Protein AF-A0A8T5LZS5-F1 (afdb_monomer_lite)

Foldseek 3Di:
DPPPVLVVLLVLLVVLLVLLVVLQVLLVVLLVVLVVCCVVVNNVVSVVSNVSSVVSNVSSVVSNVVSVVSVVVSVVD

Structure (mmCIF, N/CA/C/O backbone):
data_AF-A0A8T5LZS5-F1
#
_entry.id   AF-A0A8T5LZS5-F1
#
loop_
_atom_site.group_PDB
_atom_site.id
_atom_site.type_symbol
_atom_site.label_atom_id
_atom_site.label_alt_id
_atom_site.label_comp_id
_atom_site.label_asym_id
_atom_site.label_entity_id
_atom_site.label_seq_id
_atom_site.pdbx_PDB_ins_code
_atom_site.Cartn_x
_atom_site.Cartn_y
_atom_site.Cartn_z
_atom_site.occupancy
_atom_site.B_iso_or_equiv
_atom_site.auth_seq_id
_atom_site.auth_comp_id
_atom_site.auth_asym_id
_atom_site.auth_atom_id
_atom_site.pdbx_PDB_model_num
ATOM 1 N N . MET 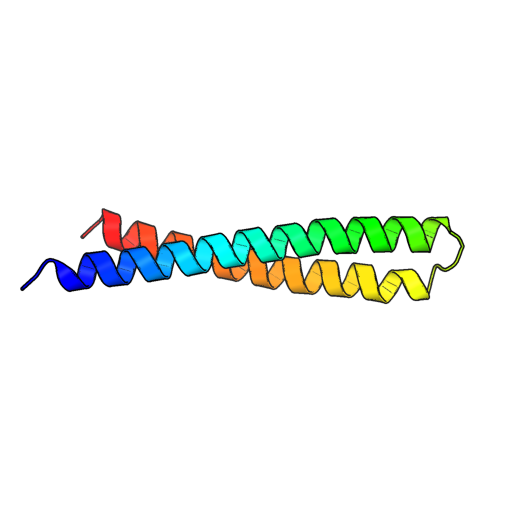A 1 1 ? -14.529 -6.722 34.590 1.00 51.47 1 MET A N 1
ATOM 2 C CA . MET A 1 1 ? -13.401 -6.559 33.636 1.00 51.47 1 MET A CA 1
ATOM 3 C C . MET A 1 1 ? -13.871 -6.261 32.189 1.00 51.47 1 MET A C 1
ATOM 5 O O . MET A 1 1 ? -13.325 -6.812 31.245 1.00 51.47 1 MET A O 1
ATOM 9 N N . LYS A 1 2 ? -14.857 -5.366 31.965 1.00 53.91 2 LYS A N 1
ATOM 10 C CA . LYS A 1 2 ? -15.453 -5.100 30.626 1.00 53.91 2 LYS A CA 1
ATOM 11 C C . LYS A 1 2 ? -14.625 -4.173 29.701 1.00 53.91 2 LYS A C 1
ATOM 13 O O . LYS A 1 2 ? -14.934 -4.084 28.519 1.00 53.91 2 LYS A O 1
ATOM 18 N N . GLY A 1 3 ? -13.570 -3.515 30.197 1.00 60.69 3 GLY A N 1
ATOM 19 C CA . GLY A 1 3 ? -12.750 -2.571 29.412 1.00 60.69 3 GLY A CA 1
ATOM 20 C C . GLY A 1 3 ? -11.729 -3.213 28.458 1.00 60.69 3 GLY A C 1
ATOM 21 O O . GLY A 1 3 ? -11.463 -2.675 27.385 1.00 60.69 3 GLY A O 1
ATOM 22 N N . ASN A 1 4 ? -11.209 -4.401 28.792 1.00 74.62 4 ASN A N 1
ATOM 23 C CA . ASN A 1 4 ? -10.075 -5.007 28.075 1.00 74.62 4 ASN A CA 1
ATOM 24 C C . ASN A 1 4 ? -10.425 -5.430 26.634 1.00 74.62 4 ASN A C 1
ATOM 26 O O . ASN A 1 4 ? -9.575 -5.386 25.746 1.00 74.62 4 ASN A O 1
ATOM 30 N N . GLY A 1 5 ? -11.686 -5.801 26.380 1.00 78.00 5 GLY A N 1
ATOM 31 C CA . GLY A 1 5 ? -12.143 -6.240 25.056 1.00 78.00 5 GLY A CA 1
ATOM 32 C C . GLY A 1 5 ? -12.208 -5.113 24.020 1.00 78.00 5 GLY A C 1
ATOM 33 O O . GLY A 1 5 ? -11.825 -5.323 22.868 1.00 78.00 5 GLY A O 1
ATOM 34 N N . LYS A 1 6 ? -12.632 -3.906 24.431 1.00 78.19 6 LYS A N 1
ATOM 35 C CA . LYS A 1 6 ? -12.687 -2.725 23.549 1.00 78.19 6 LYS A CA 1
ATOM 36 C C . LYS A 1 6 ? -11.278 -2.249 23.182 1.00 78.19 6 LYS A C 1
ATOM 38 O O . LYS A 1 6 ? -11.011 -1.988 22.012 1.00 78.19 6 LYS A O 1
ATOM 43 N N . PHE A 1 7 ? -10.360 -2.241 24.151 1.00 84.69 7 PHE A N 1
ATOM 44 C CA . PHE A 1 7 ? -8.955 -1.894 23.920 1.00 84.69 7 PHE A CA 1
ATOM 45 C C . PHE A 1 7 ? -8.274 -2.861 22.939 1.00 84.69 7 PHE A C 1
ATOM 47 O O . PHE A 1 7 ? -7.707 -2.429 21.937 1.00 84.69 7 PHE A O 1
ATOM 54 N N . ALA A 1 8 ? -8.412 -4.175 23.149 1.00 86.06 8 ALA A N 1
ATOM 55 C CA . ALA A 1 8 ? -7.844 -5.175 22.242 1.00 86.06 8 ALA A CA 1
ATOM 56 C C . ALA A 1 8 ? -8.405 -5.076 20.807 1.00 86.06 8 ALA A C 1
ATOM 58 O O . ALA A 1 8 ? -7.686 -5.310 19.834 1.00 86.06 8 ALA A O 1
ATOM 59 N N . ALA A 1 9 ? -9.685 -4.724 20.651 1.00 85.75 9 ALA A N 1
ATOM 60 C CA . ALA A 1 9 ? -10.286 -4.507 19.337 1.00 85.75 9 ALA A CA 1
ATOM 61 C C . ALA A 1 9 ? -9.722 -3.260 18.637 1.00 85.75 9 ALA A C 1
ATOM 63 O O . ALA A 1 9 ? -9.466 -3.306 17.432 1.00 85.75 9 ALA A O 1
ATOM 64 N N . LEU A 1 10 ? -9.483 -2.186 19.393 1.00 87.62 10 LEU A N 1
ATOM 65 C CA . LEU A 1 10 ? -8.939 -0.931 18.880 1.00 87.62 10 LEU A CA 1
ATOM 66 C C . LEU A 1 10 ? -7.490 -1.094 18.403 1.00 87.62 10 LEU A C 1
ATOM 68 O O . LEU A 1 10 ? -7.156 -0.654 17.305 1.00 87.62 10 LEU A O 1
ATOM 72 N N . VAL A 1 11 ? -6.667 -1.827 19.160 1.00 91.50 11 VAL A N 1
ATOM 73 C CA . VAL A 1 11 ? -5.286 -2.164 18.770 1.00 91.50 11 VAL A CA 1
ATOM 74 C C . VAL A 1 11 ? -5.250 -2.940 17.450 1.00 91.50 11 VAL A C 1
ATOM 76 O O . VAL A 1 11 ? -4.496 -2.582 16.546 1.00 91.50 11 VAL A O 1
ATOM 79 N N . ARG A 1 12 ? -6.103 -3.962 17.286 1.00 87.62 12 ARG A N 1
ATOM 80 C CA . ARG A 1 12 ? -6.183 -4.722 16.024 1.00 87.62 12 ARG A CA 1
ATOM 81 C C . ARG A 1 12 ? -6.613 -3.847 14.850 1.00 87.62 12 ARG A C 1
ATOM 83 O O . ARG A 1 12 ? -6.049 -3.959 13.768 1.00 87.62 12 ARG A O 1
ATOM 90 N N . ALA A 1 13 ? -7.602 -2.977 15.053 1.00 89.50 13 ALA A N 1
ATOM 91 C CA . ALA A 1 13 ? -8.072 -2.081 14.004 1.00 89.50 13 ALA A CA 1
ATOM 92 C C . ALA A 1 13 ? -6.974 -1.103 13.554 1.00 89.50 13 ALA A C 1
ATOM 94 O O . ALA A 1 13 ? -6.793 -0.905 12.354 1.00 89.50 13 ALA A O 1
ATOM 95 N N . TYR A 1 14 ? -6.204 -0.558 14.501 1.00 91.56 14 TYR A N 1
ATOM 96 C CA . TYR A 1 14 ? -5.053 0.291 14.200 1.00 91.56 14 TYR A CA 1
ATOM 97 C C . TYR A 1 14 ? -3.966 -0.469 13.431 1.00 91.56 1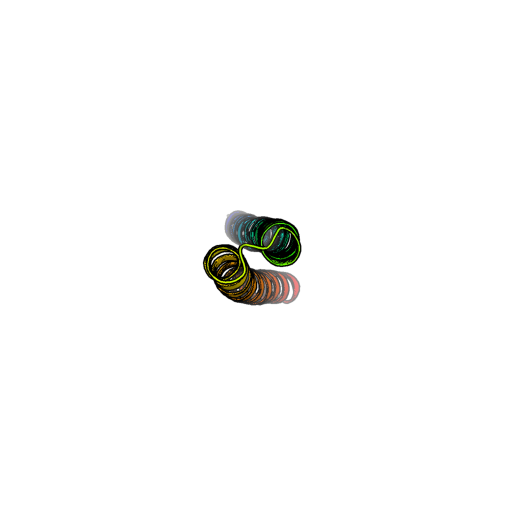4 TYR A C 1
ATOM 99 O O . TYR A 1 14 ? -3.509 0.021 12.405 1.00 91.56 14 TYR A O 1
ATOM 107 N N . PHE A 1 15 ? -3.627 -1.692 13.852 1.00 93.12 15 PHE A N 1
ATOM 108 C CA . PHE A 1 15 ? -2.660 -2.546 13.151 1.00 93.12 15 PHE A CA 1
ATOM 109 C C . PHE A 1 15 ? -3.044 -2.802 11.683 1.00 93.12 15 PHE A C 1
ATOM 111 O O . PHE A 1 15 ? -2.196 -2.736 10.793 1.00 93.12 15 PHE A O 1
ATOM 118 N N . PHE A 1 16 ? -4.327 -3.052 11.399 1.00 91.88 16 PHE A N 1
ATOM 119 C CA . PHE A 1 16 ? -4.795 -3.215 10.020 1.00 91.88 16 PHE A CA 1
ATOM 120 C C . PHE A 1 16 ? -4.676 -1.926 9.204 1.00 91.88 16 PHE A C 1
ATOM 122 O O . PHE A 1 16 ? -4.283 -1.976 8.042 1.00 91.88 16 PHE A O 1
ATOM 129 N N . LEU A 1 17 ? -4.983 -0.775 9.806 1.00 93.50 17 LEU A N 1
ATOM 130 C CA . LEU A 1 17 ? -4.882 0.521 9.134 1.00 93.50 17 LEU A CA 1
ATOM 131 C C . LEU A 1 17 ? -3.435 0.920 8.843 1.00 93.50 17 LEU A C 1
ATOM 133 O O . LEU A 1 17 ? -3.151 1.398 7.747 1.00 93.50 17 LEU A O 1
ATOM 137 N N . THR A 1 18 ? -2.516 0.710 9.785 1.00 94.12 18 THR A N 1
ATOM 138 C CA . THR A 1 18 ? -1.094 1.005 9.566 1.00 94.12 18 THR A CA 1
ATOM 139 C C . THR A 1 18 ? -0.488 0.070 8.526 1.00 94.12 18 THR A C 1
ATOM 141 O O . THR A 1 18 ? 0.230 0.533 7.642 1.00 94.12 18 THR A O 1
ATOM 144 N N . THR A 1 19 ? -0.846 -1.217 8.556 1.00 94.88 19 THR A N 1
ATOM 145 C CA . THR A 1 19 ? -0.435 -2.182 7.524 1.00 94.88 19 THR A CA 1
ATOM 146 C C . THR A 1 19 ? -0.976 -1.785 6.149 1.00 94.88 19 THR A C 1
ATOM 148 O O . THR A 1 19 ? -0.240 -1.802 5.167 1.00 94.88 19 THR A O 1
ATOM 151 N N . ALA A 1 20 ? -2.240 -1.363 6.069 1.00 94.69 20 ALA A N 1
ATOM 152 C CA . ALA A 1 20 ? -2.829 -0.870 4.830 1.00 94.69 20 ALA A CA 1
ATOM 153 C C . ALA A 1 20 ? -2.088 0.354 4.273 1.00 94.69 20 ALA A C 1
ATOM 155 O O . ALA A 1 20 ? -1.764 0.388 3.088 1.00 94.69 20 ALA A O 1
ATOM 156 N N . ALA A 1 21 ? -1.781 1.335 5.126 1.00 94.00 21 ALA A N 1
ATOM 157 C CA . ALA A 1 21 ? -1.027 2.524 4.736 1.00 94.00 21 ALA A CA 1
ATOM 158 C C . ALA A 1 21 ? 0.383 2.170 4.234 1.00 94.00 21 ALA A C 1
ATOM 160 O O . ALA A 1 21 ? 0.828 2.703 3.219 1.00 94.00 21 ALA A O 1
ATOM 161 N N . PHE A 1 22 ? 1.060 1.233 4.902 1.00 96.50 22 PHE A N 1
ATOM 162 C CA . PHE A 1 22 ? 2.370 0.742 4.479 1.00 96.50 22 PHE A CA 1
ATOM 163 C C . PHE A 1 22 ? 2.319 0.061 3.104 1.00 96.50 22 PHE A C 1
ATOM 165 O O . PHE A 1 22 ? 3.156 0.337 2.248 1.00 96.50 22 PHE A O 1
ATOM 172 N N . LEU A 1 23 ? 1.307 -0.772 2.849 1.00 96.62 23 LEU A N 1
ATOM 173 C CA . LEU A 1 23 ? 1.129 -1.413 1.544 1.00 96.62 23 LEU A CA 1
ATOM 174 C C . LEU A 1 23 ? 0.846 -0.401 0.429 1.00 96.62 23 LEU A C 1
ATOM 176 O O . LEU A 1 23 ? 1.412 -0.530 -0.651 1.00 96.62 23 LEU A O 1
ATOM 180 N N . ILE A 1 24 ? 0.051 0.638 0.701 1.00 93.38 24 ILE A N 1
ATOM 181 C CA . ILE A 1 24 ? -0.175 1.739 -0.249 1.00 93.38 24 ILE A CA 1
ATOM 182 C C . ILE A 1 24 ? 1.136 2.488 -0.533 1.00 93.38 24 ILE A C 1
ATOM 184 O O . ILE A 1 24 ? 1.407 2.847 -1.678 1.00 93.38 24 ILE A O 1
ATOM 188 N N . ALA A 1 25 ? 1.989 2.690 0.473 1.00 95.38 25 ALA A N 1
ATOM 189 C CA . ALA A 1 25 ? 3.305 3.288 0.258 1.00 95.38 25 ALA A CA 1
ATOM 190 C C . ALA A 1 25 ? 4.196 2.406 -0.637 1.00 95.38 25 ALA A C 1
ATOM 192 O O . ALA A 1 25 ? 4.835 2.923 -1.556 1.00 95.38 25 ALA A O 1
ATOM 193 N N . ILE A 1 26 ? 4.188 1.081 -0.434 1.00 96.38 26 ILE A N 1
ATOM 194 C CA . ILE A 1 26 ? 4.885 0.132 -1.318 1.00 96.38 26 ILE A CA 1
ATOM 195 C C . ILE A 1 26 ? 4.316 0.190 -2.737 1.00 96.38 26 ILE A C 1
ATOM 197 O O . ILE A 1 26 ? 5.094 0.160 -3.690 1.00 96.38 26 ILE A O 1
ATOM 201 N N . THR A 1 27 ? 2.997 0.316 -2.902 1.00 97.31 27 THR A N 1
ATOM 202 C CA . THR A 1 27 ? 2.381 0.527 -4.217 1.00 97.31 27 THR A CA 1
ATOM 203 C C . THR A 1 27 ? 2.977 1.746 -4.902 1.00 97.31 27 THR A C 1
ATOM 205 O O . THR A 1 27 ? 3.474 1.628 -6.020 1.00 97.31 27 THR A O 1
ATOM 208 N N . CYS A 1 28 ? 2.973 2.902 -4.234 1.00 97.19 28 CYS A N 1
ATOM 209 C CA . CYS A 1 28 ? 3.514 4.138 -4.794 1.00 97.19 28 CYS A CA 1
ATOM 210 C C . CYS A 1 28 ? 4.988 3.978 -5.182 1.00 97.19 28 CYS A C 1
ATOM 212 O O . CYS A 1 28 ? 5.372 4.332 -6.295 1.00 97.19 28 CYS A O 1
ATOM 214 N N . PHE A 1 29 ? 5.800 3.389 -4.300 1.00 97.25 29 PHE A N 1
ATOM 215 C CA . PHE A 1 29 ? 7.209 3.122 -4.579 1.00 97.25 29 PHE A CA 1
ATOM 216 C C . PHE A 1 29 ? 7.392 2.201 -5.794 1.00 97.25 29 PHE A C 1
ATOM 218 O O . PHE A 1 29 ? 8.190 2.501 -6.680 1.00 97.25 29 PHE A O 1
ATOM 225 N N . SER A 1 30 ? 6.620 1.116 -5.869 1.00 96.62 30 SER A N 1
ATOM 226 C CA . SER A 1 30 ? 6.696 0.143 -6.962 1.00 96.62 30 SER A CA 1
ATOM 227 C C . SER A 1 30 ? 6.283 0.769 -8.294 1.00 96.62 30 SER A C 1
ATOM 229 O O . SER A 1 30 ? 6.955 0.564 -9.296 1.00 96.62 30 SER A O 1
ATOM 231 N N . LEU A 1 31 ? 5.236 1.599 -8.320 1.00 96.19 31 LEU A N 1
ATOM 232 C CA . LEU A 1 31 ? 4.825 2.301 -9.539 1.00 96.19 31 LEU A CA 1
ATOM 233 C C . LEU A 1 31 ? 5.890 3.295 -10.015 1.00 96.19 31 LEU A C 1
ATOM 235 O O . LEU A 1 31 ? 6.171 3.347 -11.210 1.00 96.19 31 LEU A O 1
ATOM 239 N N . VAL A 1 32 ? 6.516 4.041 -9.098 1.00 97.38 32 VAL A N 1
ATOM 240 C CA . VAL A 1 32 ? 7.618 4.955 -9.438 1.00 97.38 32 VAL A CA 1
ATOM 241 C C . VAL A 1 32 ? 8.807 4.182 -10.007 1.00 97.38 32 VAL A C 1
ATOM 243 O O . VAL A 1 32 ? 9.315 4.555 -11.061 1.00 97.38 32 VAL A O 1
ATOM 246 N N . GLN A 1 33 ? 9.213 3.079 -9.372 1.00 96.56 33 GLN A N 1
ATOM 247 C CA . GLN A 1 33 ? 10.275 2.210 -9.893 1.00 96.56 33 GLN A CA 1
ATOM 248 C C . GLN A 1 33 ? 9.928 1.655 -11.279 1.00 96.56 33 GLN A C 1
ATOM 250 O O . GLN A 1 33 ? 10.739 1.746 -12.197 1.00 96.56 33 GLN A O 1
ATOM 255 N N . GLY A 1 34 ? 8.700 1.167 -11.467 1.00 96.62 34 GLY A N 1
ATOM 256 C CA . GLY A 1 34 ? 8.226 0.691 -12.765 1.00 96.62 34 GLY A CA 1
ATOM 257 C C . GLY A 1 34 ? 8.305 1.768 -13.842 1.00 96.62 34 GLY A C 1
ATOM 258 O O . GLY A 1 34 ? 8.793 1.498 -14.933 1.00 96.62 34 GLY A O 1
ATOM 259 N N . LEU A 1 35 ? 7.907 3.007 -13.534 1.00 96.50 35 LEU A N 1
ATOM 260 C CA . LEU A 1 35 ? 8.028 4.136 -14.462 1.00 96.50 35 LEU A CA 1
ATOM 261 C C . LEU A 1 35 ? 9.488 4.452 -14.809 1.00 96.50 35 LEU A C 1
ATOM 263 O O . LEU A 1 35 ? 9.791 4.641 -15.985 1.00 96.50 35 LEU A O 1
ATOM 267 N N . LEU A 1 36 ? 10.392 4.472 -13.825 1.00 96.50 36 LEU A N 1
ATOM 268 C CA . LEU A 1 36 ? 11.819 4.710 -14.070 1.00 96.50 36 LEU A CA 1
ATOM 269 C C . LEU A 1 36 ? 12.418 3.651 -15.005 1.00 96.50 36 LEU A C 1
ATOM 271 O O . LEU A 1 36 ? 13.122 3.996 -15.951 1.00 96.50 36 LEU A O 1
ATOM 275 N N . VAL A 1 37 ? 12.101 2.375 -14.777 1.00 96.31 37 VAL A N 1
ATOM 276 C CA . VAL A 1 37 ? 12.594 1.256 -15.596 1.00 96.31 37 VAL A CA 1
ATOM 277 C C . VAL A 1 37 ? 11.985 1.283 -17.001 1.00 96.31 37 VAL A C 1
ATOM 279 O O . VAL A 1 37 ? 12.694 1.095 -17.990 1.00 96.31 37 VAL A O 1
ATOM 282 N N . HIS A 1 38 ? 10.692 1.596 -17.108 1.00 96.12 38 HIS A N 1
ATOM 283 C CA . HIS A 1 38 ? 9.991 1.715 -18.385 1.00 96.12 38 HIS A CA 1
ATOM 284 C C . HIS A 1 38 ? 10.611 2.813 -19.255 1.00 96.12 38 HIS A C 1
ATOM 286 O O . HIS A 1 38 ? 10.998 2.552 -20.395 1.00 96.12 38 HIS A O 1
ATOM 292 N N . PHE A 1 39 ? 10.752 4.028 -18.717 1.00 95.25 39 PHE A N 1
ATOM 293 C CA . PHE A 1 39 ? 11.350 5.149 -19.450 1.00 95.25 39 PHE A CA 1
ATOM 294 C C . PHE A 1 39 ? 12.868 5.008 -19.634 1.00 95.25 39 PHE A C 1
ATOM 296 O O . PHE A 1 39 ? 13.428 5.640 -20.525 1.00 95.25 39 PHE A O 1
ATOM 303 N N . GLY A 1 40 ? 13.526 4.143 -18.856 1.00 93.12 40 GLY A N 1
ATOM 304 C CA . GLY A 1 40 ? 14.920 3.738 -19.052 1.00 93.12 40 GLY A CA 1
ATOM 305 C C . GLY A 1 40 ? 15.153 2.781 -20.230 1.00 93.12 40 GLY A C 1
ATOM 306 O O . GLY A 1 40 ? 16.294 2.398 -20.471 1.00 93.12 40 GLY A O 1
ATOM 307 N N . GLY A 1 41 ? 14.102 2.389 -20.962 1.00 90.50 41 GLY A N 1
ATOM 308 C CA . GLY A 1 41 ? 14.192 1.524 -22.146 1.00 90.50 41 GLY A CA 1
ATOM 309 C C . GLY A 1 41 ? 14.021 0.026 -21.866 1.00 90.50 41 GLY A C 1
ATOM 310 O O . GLY A 1 41 ? 14.057 -0.772 -22.800 1.00 90.50 41 GLY A O 1
ATOM 311 N N . ALA A 1 42 ? 13.779 -0.365 -20.611 1.00 90.38 42 ALA A N 1
ATOM 312 C CA . ALA A 1 42 ? 13.619 -1.755 -20.181 1.00 90.38 42 ALA A CA 1
ATOM 313 C C . ALA A 1 42 ? 12.137 -2.097 -19.923 1.00 90.38 42 ALA A C 1
ATOM 315 O O . ALA A 1 42 ? 11.715 -2.428 -18.815 1.00 90.38 42 ALA A O 1
ATOM 316 N N . MET A 1 43 ? 11.310 -1.986 -20.966 1.00 85.69 43 MET A N 1
ATOM 317 C CA . MET A 1 43 ? 9.844 -2.055 -20.856 1.00 85.69 43 MET A CA 1
ATOM 318 C C . MET A 1 43 ? 9.325 -3.382 -20.269 1.00 85.69 43 MET A C 1
ATOM 320 O O . MET A 1 43 ? 8.379 -3.378 -19.482 1.00 85.69 43 MET A O 1
ATOM 324 N N . THR A 1 44 ? 9.950 -4.515 -20.604 1.00 89.44 44 THR A N 1
ATOM 325 C CA . THR A 1 44 ? 9.601 -5.838 -20.052 1.00 89.44 44 THR A CA 1
ATOM 326 C C . THR A 1 44 ? 9.960 -5.984 -18.577 1.00 89.44 44 THR A C 1
ATOM 328 O O . THR A 1 44 ? 9.223 -6.631 -17.837 1.00 89.44 44 THR A O 1
ATOM 331 N N . ASP A 1 45 ? 11.029 -5.333 -18.120 1.00 90.69 45 ASP A N 1
ATOM 332 C CA . ASP A 1 45 ? 11.484 -5.419 -16.728 1.00 90.69 45 ASP A CA 1
ATOM 333 C C . ASP A 1 45 ? 10.628 -4.536 -15.805 1.00 90.69 45 ASP A C 1
ATOM 335 O O . ASP A 1 45 ? 10.428 -4.848 -14.629 1.00 90.69 45 ASP A O 1
ATOM 339 N N . ALA A 1 46 ? 10.023 -3.477 -16.357 1.00 93.31 46 ALA A N 1
ATOM 340 C CA . ALA A 1 46 ? 9.068 -2.619 -15.657 1.00 93.31 46 ALA A CA 1
ATOM 341 C C . ALA A 1 46 ? 7.794 -3.364 -15.207 1.00 93.31 46 ALA A C 1
ATOM 343 O O . ALA A 1 46 ? 7.157 -2.970 -14.225 1.00 93.31 46 ALA A O 1
ATOM 344 N N . PHE A 1 47 ? 7.426 -4.457 -15.890 1.00 94.25 47 PHE A N 1
ATOM 345 C CA . PHE A 1 47 ? 6.217 -5.235 -15.597 1.00 94.25 47 PHE A CA 1
ATOM 346 C C . PHE A 1 47 ? 6.165 -5.725 -14.147 1.00 94.25 47 PHE A C 1
ATOM 348 O O . PHE A 1 47 ? 5.123 -5.614 -13.500 1.00 94.25 47 PHE A O 1
ATOM 355 N N . ILE A 1 48 ? 7.286 -6.227 -13.620 1.00 95.19 48 ILE A N 1
ATOM 356 C CA . ILE A 1 48 ? 7.355 -6.790 -12.263 1.00 95.19 48 ILE A CA 1
ATOM 357 C C . ILE A 1 48 ? 6.981 -5.726 -11.226 1.00 95.19 48 ILE A C 1
ATOM 359 O O . ILE A 1 48 ? 6.222 -5.997 -10.295 1.00 95.19 48 ILE A O 1
ATOM 363 N N . PHE A 1 49 ? 7.457 -4.498 -11.419 1.00 96.12 49 PHE A N 1
ATOM 364 C CA . PHE A 1 49 ? 7.173 -3.378 -10.531 1.00 96.12 49 PHE A CA 1
ATOM 365 C C . PHE A 1 49 ? 5.706 -2.943 -10.595 1.00 96.12 49 PHE A C 1
ATOM 367 O O . PHE A 1 49 ? 5.091 -2.697 -9.556 1.00 96.12 49 PHE A O 1
ATOM 374 N N . TYR A 1 50 ? 5.106 -2.910 -11.789 1.00 95.00 50 TYR A N 1
ATOM 375 C CA . TYR A 1 50 ? 3.675 -2.630 -11.923 1.00 95.00 50 TYR A CA 1
ATOM 376 C C . TYR A 1 50 ? 2.821 -3.721 -11.281 1.00 95.00 50 TYR A C 1
ATOM 378 O O . TYR A 1 50 ? 1.895 -3.409 -10.532 1.00 95.00 50 TYR A O 1
ATOM 386 N N . PHE A 1 51 ? 3.146 -4.992 -11.523 1.00 95.31 51 PHE A N 1
ATOM 387 C CA . PHE A 1 51 ? 2.444 -6.125 -10.926 1.00 95.31 51 PHE A CA 1
ATOM 388 C C . PHE A 1 51 ? 2.507 -6.076 -9.395 1.00 95.31 51 PHE A C 1
ATOM 390 O O . PHE A 1 51 ? 1.471 -6.154 -8.730 1.00 95.31 51 PHE A O 1
ATOM 397 N N . LEU A 1 52 ? 3.700 -5.853 -8.834 1.00 95.69 52 LEU A N 1
ATOM 398 C CA . LEU A 1 52 ? 3.884 -5.682 -7.394 1.00 95.69 52 LEU A CA 1
ATOM 399 C C . LEU A 1 52 ? 3.059 -4.504 -6.856 1.00 95.69 52 LEU A C 1
ATOM 401 O O . LEU A 1 52 ? 2.406 -4.629 -5.816 1.00 95.69 52 LEU A O 1
ATOM 405 N N . GLY A 1 53 ? 3.037 -3.384 -7.584 1.00 96.19 53 GLY A N 1
ATOM 406 C CA . GLY A 1 53 ? 2.206 -2.227 -7.266 1.00 96.19 53 GLY A CA 1
ATOM 407 C C . GLY A 1 53 ? 0.721 -2.583 -7.162 1.00 96.19 53 GLY A C 1
ATOM 408 O O . GLY A 1 53 ? 0.090 -2.299 -6.146 1.00 96.19 53 GLY A O 1
ATOM 409 N N . TRP A 1 54 ? 0.167 -3.278 -8.156 1.00 95.19 54 TRP A N 1
ATOM 410 C CA . TRP A 1 54 ? -1.246 -3.676 -8.163 1.00 95.19 54 TRP A CA 1
ATOM 411 C C . TRP A 1 54 ? -1.608 -4.654 -7.041 1.00 95.19 54 TRP A C 1
ATOM 413 O O . TRP A 1 54 ? -2.637 -4.482 -6.382 1.00 95.19 54 TRP A O 1
ATOM 423 N N . VAL A 1 55 ? -0.761 -5.658 -6.789 1.00 96.31 55 VAL A N 1
ATOM 424 C CA . VAL A 1 55 ? -0.993 -6.651 -5.725 1.00 96.31 55 VAL A CA 1
ATOM 425 C C . VAL A 1 55 ? -0.979 -5.987 -4.348 1.00 96.31 55 VAL A C 1
ATOM 427 O O . VAL A 1 55 ? -1.877 -6.215 -3.532 1.00 96.31 55 VAL A O 1
ATOM 430 N N . THR A 1 56 ? 0.009 -5.128 -4.095 1.00 96.62 56 THR A N 1
ATOM 431 C CA . THR A 1 56 ? 0.122 -4.407 -2.817 1.00 96.62 56 THR A CA 1
ATOM 432 C C . THR A 1 56 ? -1.016 -3.410 -2.622 1.00 96.62 56 THR A C 1
ATOM 434 O O . THR A 1 56 ? -1.532 -3.302 -1.509 1.00 96.62 56 THR A O 1
ATOM 437 N N . LEU A 1 57 ? -1.498 -2.778 -3.697 1.00 95.44 57 LEU A N 1
ATOM 438 C CA . LEU A 1 57 ? -2.638 -1.865 -3.645 1.00 95.44 57 LEU A CA 1
ATOM 439 C C . LEU A 1 57 ? -3.915 -2.601 -3.245 1.00 95.44 57 LEU A C 1
ATOM 441 O O . LEU A 1 57 ? -4.613 -2.175 -2.324 1.00 95.44 57 LEU A O 1
ATOM 445 N N . GLY A 1 58 ? -4.202 -3.728 -3.902 1.00 95.81 58 GLY A N 1
ATOM 446 C CA . GLY A 1 58 ? -5.368 -4.555 -3.593 1.00 95.81 58 GLY A CA 1
ATOM 447 C C . GLY A 1 58 ? -5.359 -5.032 -2.140 1.00 95.81 58 GLY A C 1
ATOM 448 O O . GLY A 1 58 ? -6.349 -4.866 -1.423 1.00 9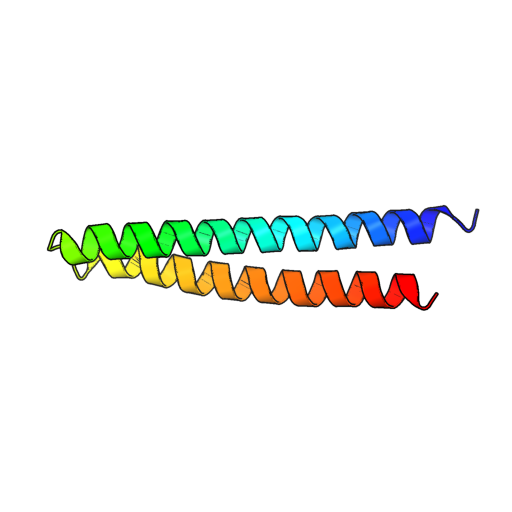5.81 58 GLY A O 1
ATOM 449 N N . ALA A 1 59 ? -4.220 -5.547 -1.671 1.00 95.44 59 ALA A N 1
ATOM 450 C CA . ALA A 1 59 ? -4.056 -5.967 -0.281 1.00 95.44 59 ALA A CA 1
ATOM 451 C C . ALA A 1 59 ? -4.225 -4.794 0.706 1.00 95.44 59 ALA A C 1
ATOM 453 O O . ALA A 1 59 ? -4.939 -4.925 1.703 1.00 95.44 59 ALA A O 1
ATOM 454 N N . GLY A 1 60 ? -3.634 -3.633 0.409 1.00 94.88 60 GLY A N 1
ATOM 455 C CA . GLY A 1 60 ? -3.763 -2.425 1.224 1.00 94.88 60 GLY A CA 1
ATOM 456 C C . GLY A 1 60 ? -5.212 -1.957 1.354 1.00 94.88 60 GLY A C 1
ATOM 457 O O . GLY A 1 60 ? -5.691 -1.730 2.465 1.00 94.88 60 GLY A O 1
ATOM 458 N N . LEU A 1 61 ? -5.949 -1.891 0.243 1.00 95.50 61 LEU A N 1
ATOM 459 C CA . LEU A 1 61 ? -7.359 -1.487 0.235 1.00 95.50 61 LEU A CA 1
ATOM 460 C C . LEU A 1 61 ? -8.251 -2.457 1.024 1.00 95.50 61 LEU A C 1
ATOM 462 O O . LEU A 1 61 ? -9.114 -2.012 1.786 1.00 95.50 61 LEU A O 1
ATOM 466 N N . LEU A 1 62 ? -8.023 -3.769 0.900 1.00 95.12 62 LEU A N 1
ATOM 467 C CA . LEU A 1 62 ? -8.765 -4.784 1.658 1.00 95.12 62 LEU A CA 1
ATOM 468 C C . LEU A 1 62 ? -8.527 -4.656 3.168 1.00 95.12 62 LEU A C 1
ATOM 470 O O . LEU A 1 62 ? -9.481 -4.672 3.952 1.00 95.12 62 LEU A O 1
ATOM 474 N N . LEU A 1 63 ? -7.271 -4.475 3.585 1.00 94.25 63 LEU A N 1
ATOM 475 C CA . LEU A 1 63 ? -6.929 -4.268 4.994 1.00 94.25 63 LEU A CA 1
ATOM 476 C C . LEU A 1 63 ? -7.484 -2.944 5.530 1.00 94.25 63 LEU A C 1
ATOM 478 O O . LEU A 1 63 ? -7.974 -2.902 6.661 1.00 94.25 63 LEU A O 1
ATOM 482 N N . PHE A 1 64 ? -7.484 -1.886 4.716 1.00 92.00 64 PHE A N 1
ATOM 483 C CA . PHE A 1 64 ? -8.074 -0.602 5.083 1.00 92.00 64 PHE A CA 1
ATOM 484 C C . PHE A 1 64 ? -9.584 -0.725 5.316 1.00 92.00 64 PHE A C 1
ATOM 486 O O . PHE A 1 64 ? -10.093 -0.294 6.357 1.00 92.00 64 PHE A O 1
ATOM 493 N N . ALA A 1 65 ? -10.299 -1.362 4.384 1.00 92.25 65 ALA A N 1
ATOM 494 C CA . ALA A 1 65 ? -11.729 -1.626 4.509 1.00 92.25 65 ALA A CA 1
ATOM 495 C C . ALA A 1 65 ? -12.035 -2.468 5.759 1.00 92.25 65 ALA A C 1
ATOM 497 O O . ALA A 1 65 ? -12.958 -2.151 6.520 1.00 92.25 65 ALA A O 1
ATOM 498 N N . HIS A 1 66 ? -11.214 -3.488 6.029 1.00 93.38 66 HIS A N 1
ATOM 499 C CA . HIS A 1 66 ? -11.350 -4.320 7.221 1.00 93.38 66 H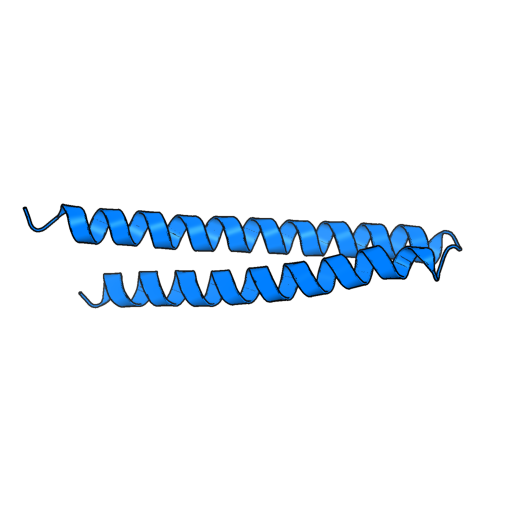IS A CA 1
ATOM 500 C C . HIS A 1 66 ? -11.126 -3.525 8.519 1.00 93.38 66 HIS A C 1
ATOM 502 O O . HIS A 1 66 ? -11.965 -3.567 9.424 1.00 93.38 66 HIS A O 1
ATOM 508 N N . GLY A 1 67 ? -10.038 -2.752 8.606 1.00 90.94 67 GLY A N 1
ATOM 509 C CA . GLY A 1 67 ? -9.725 -1.906 9.762 1.00 90.94 67 GLY A CA 1
ATOM 510 C C . GLY A 1 67 ? -10.824 -0.877 10.045 1.00 90.94 67 GLY A C 1
ATOM 511 O O . GLY A 1 67 ? -11.274 -0.740 11.187 1.00 90.94 67 GLY A O 1
ATOM 512 N N . ARG A 1 68 ? -11.352 -0.234 8.995 1.00 90.44 68 ARG A N 1
ATOM 513 C CA . ARG A 1 68 ? -12.501 0.687 9.073 1.00 90.44 68 ARG A CA 1
ATOM 514 C C . ARG A 1 68 ? -13.752 0.007 9.622 1.00 90.44 68 ARG A C 1
ATOM 516 O O . ARG A 1 68 ? -14.408 0.568 10.501 1.00 90.44 68 ARG A O 1
ATOM 523 N N . SER A 1 69 ? -14.069 -1.199 9.150 1.00 89.75 69 SER A N 1
ATOM 524 C CA . SER A 1 69 ? -15.211 -1.960 9.661 1.00 89.75 69 SER A CA 1
ATOM 525 C C . SER A 1 69 ? -15.064 -2.264 11.154 1.00 89.75 69 SER A C 1
ATOM 527 O O . SER A 1 69 ? -16.049 -2.164 11.88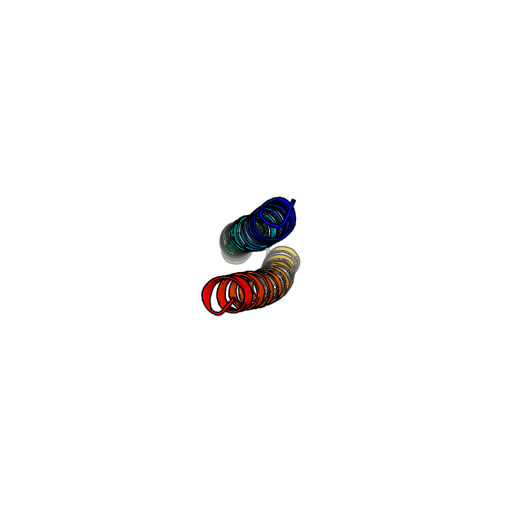5 1.00 89.75 69 SER A O 1
ATOM 529 N N . LYS A 1 70 ? -13.858 -2.604 11.629 1.00 86.56 70 LYS A N 1
ATOM 530 C CA . LYS A 1 70 ? -13.611 -2.875 13.056 1.00 86.56 70 LYS A CA 1
ATOM 531 C C . LYS A 1 70 ? -13.755 -1.620 13.916 1.00 86.56 70 LYS A C 1
ATOM 533 O O . LYS A 1 70 ? -14.404 -1.695 14.956 1.00 86.56 70 LYS A O 1
ATOM 538 N N . LEU A 1 71 ? -13.236 -0.472 13.473 1.00 87.94 71 LEU A N 1
ATOM 539 C CA . LEU A 1 71 ? -13.427 0.803 14.181 1.00 87.94 71 LEU A CA 1
ATOM 540 C C . LEU A 1 71 ? -14.905 1.192 14.287 1.00 87.94 71 LEU A C 1
ATOM 542 O O . LEU A 1 71 ? -15.353 1.596 15.357 1.00 87.94 71 LEU A O 1
ATOM 546 N N . ARG A 1 72 ? -15.672 1.024 13.203 1.00 86.62 72 ARG A N 1
ATOM 547 C CA . ARG A 1 72 ? -17.110 1.325 13.189 1.00 86.62 72 ARG A CA 1
ATOM 548 C C . ARG A 1 72 ? -17.892 0.472 14.189 1.00 86.62 72 ARG A C 1
ATOM 550 O O . ARG A 1 72 ? -18.773 0.985 14.865 1.00 86.62 72 ARG A O 1
ATOM 557 N N . VAL A 1 73 ? -17.579 -0.820 14.295 1.00 83.56 73 VAL A N 1
ATOM 558 C CA . VAL A 1 73 ? -18.227 -1.700 15.284 1.00 83.56 73 VAL A CA 1
ATOM 559 C C . VAL A 1 73 ? -17.936 -1.215 16.706 1.00 83.56 73 VAL A C 1
ATOM 561 O O . VAL A 1 73 ? -18.848 -1.151 17.527 1.00 83.56 73 VAL A O 1
ATOM 564 N N . ILE A 1 74 ? -16.693 -0.812 16.988 1.00 83.75 74 ILE A N 1
ATOM 565 C CA . ILE A 1 74 ? -16.300 -0.302 18.310 1.00 83.75 74 ILE A CA 1
ATOM 566 C C . ILE A 1 74 ? -17.034 1.001 18.650 1.00 83.75 74 ILE A C 1
ATOM 568 O O . ILE A 1 74 ? -17.422 1.169 19.798 1.00 83.75 74 ILE A O 1
ATOM 572 N N . SER A 1 75 ? -17.252 1.903 17.686 1.00 80.12 75 SER A N 1
ATOM 573 C CA . SER A 1 75 ? -17.899 3.197 17.956 1.00 80.12 75 SER A CA 1
ATOM 574 C C . SER A 1 75 ? -19.402 3.105 18.245 1.00 80.12 75 SER A C 1
ATOM 576 O O . SER A 1 75 ? -19.956 4.033 18.819 1.00 80.12 75 SER A O 1
ATOM 578 N N . ILE A 1 76 ? -20.069 2.033 17.804 1.00 79.94 76 ILE A N 1
ATOM 579 C CA . ILE A 1 76 ? -21.515 1.808 18.004 1.00 79.94 76 ILE A CA 1
ATOM 580 C C . ILE A 1 76 ? -21.787 1.028 19.314 1.00 79.94 76 ILE A C 1
ATOM 582 O O . ILE A 1 76 ? -22.921 0.997 19.785 1.00 79.94 76 ILE A O 1
ATOM 586 N N . SER A 1 77 ? -20.754 0.412 19.907 1.00 64.75 77 SER A N 1
ATOM 587 C CA . SER A 1 77 ? 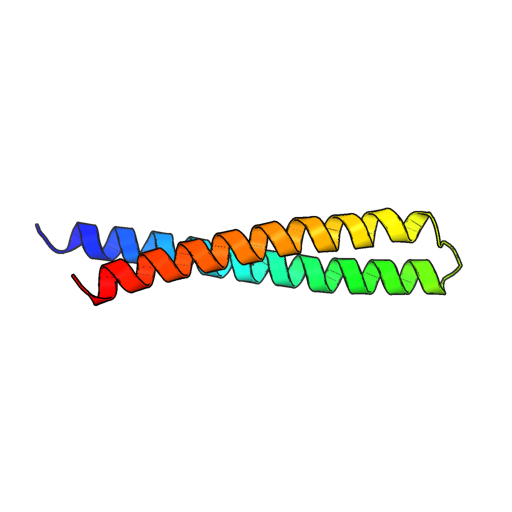-20.824 -0.454 21.103 1.00 64.75 77 SER A CA 1
ATOM 588 C C . SER A 1 77 ? -20.450 0.269 22.394 1.00 64.75 77 SER A C 1
ATOM 590 O O . SER A 1 77 ? -20.849 -0.197 23.485 1.00 64.75 77 SER A O 1
#

Sequence (77 aa):
MKGNGKFAALVRAYFFLTTAAFLIAITCFSLVQGLLVHFGGAMTDAFIFYFLGWVTLGAGLLLFAHGRSKLRVISIS

Secondary structure (DSSP, 8-state):
--SHHHHHHHHHHHHHHHHHHHHHHHHHHHHHHHHHHHHTT-HHHHHHHHHHHHHHHHHHHHHHHHHHHHHHHHHH-

Radius of gyration: 17.52 Å; chains: 1; bounding box: 36×12×56 Å

pLDDT: mean 90.25, std 9.26, range [51.47, 97.38]